Protein AF-A0A7C7QA18-F1 (afdb_monomer)

Nearest PDB structures (foldseek):
  5ksw-assembly1_A  TM=9.368E-01  e=7.292E-09  Lactococcus lactis
  1ep3-assembly1_A  TM=9.349E-01  e=1.316E-08  Lactococcus lactis
  5ue9-assembly1_A  TM=9.342E-01  e=1.826E-08  Lactococcus lactis subsp. lactis
  1ep2-assembly1_A-2  TM=9.343E-01  e=4.572E-08  Lactococcus lactis
  4evz-assembly1_A  TM=7.979E-01  e=6.613E-05  synthetic construct

Sequence (121 aa):
MVRLPLAWADALCEGAVKAGADALTVAAPPRGTVWHAPGGRFVTGRLYGPFVLPQAARALRRVAELVPVPLIGCGGIHSVEDALAFLRAGAVAVQVSGALWRDPACLARIARRLSPTPEPE

Structure (mmCIF, N/CA/C/O backbone):
data_AF-A0A7C7QA18-F1
#
_entry.id   AF-A0A7C7QA18-F1
#
loop_
_atom_si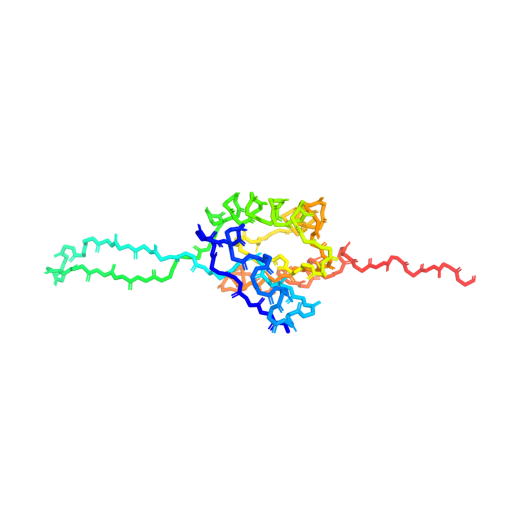te.group_PDB
_atom_site.id
_atom_site.type_symbol
_atom_site.label_atom_id
_atom_site.label_alt_id
_atom_site.label_comp_id
_atom_site.label_asym_id
_atom_site.label_entity_id
_atom_site.label_seq_id
_atom_site.pdbx_PDB_ins_code
_atom_site.Cartn_x
_atom_site.Cartn_y
_atom_site.Cartn_z
_atom_site.occupancy
_atom_site.B_iso_or_equiv
_atom_site.auth_seq_id
_atom_site.auth_comp_id
_atom_site.auth_asym_id
_atom_site.auth_atom_id
_atom_site.pdbx_PDB_model_num
ATOM 1 N N . MET A 1 1 ? -7.481 -10.264 8.389 1.00 88.69 1 MET A N 1
ATOM 2 C CA . MET A 1 1 ? -6.883 -9.187 7.551 1.00 88.69 1 MET A CA 1
ATOM 3 C C . MET A 1 1 ? -6.961 -9.548 6.067 1.00 88.69 1 MET A C 1
ATOM 5 O O . MET A 1 1 ? -6.542 -10.641 5.707 1.00 88.69 1 MET A O 1
ATOM 9 N N . VAL A 1 2 ? -7.459 -8.647 5.210 1.00 97.06 2 VAL A N 1
ATOM 10 C CA . VAL A 1 2 ? -7.623 -8.860 3.751 1.00 97.06 2 VAL A CA 1
ATOM 11 C C . VAL A 1 2 ? -6.876 -7.788 2.953 1.00 97.06 2 VAL A C 1
ATOM 13 O O . VAL A 1 2 ? -6.817 -6.634 3.365 1.00 97.06 2 VAL A O 1
ATOM 16 N N . ARG A 1 3 ? -6.309 -8.136 1.791 1.00 97.94 3 ARG A N 1
ATOM 17 C CA . ARG A 1 3 ? -5.688 -7.170 0.869 1.00 97.94 3 ARG A CA 1
ATOM 18 C C . ARG A 1 3 ? -6.606 -6.873 -0.310 1.00 97.94 3 ARG A C 1
ATOM 20 O O . ARG A 1 3 ? -6.924 -7.777 -1.077 1.00 97.94 3 ARG A O 1
ATOM 27 N N . LEU A 1 4 ? -6.965 -5.606 -0.484 1.00 98.06 4 LEU A N 1
ATOM 28 C CA . LEU A 1 4 ? -7.884 -5.179 -1.534 1.00 98.06 4 LEU A CA 1
ATOM 29 C C . LEU A 1 4 ? -7.159 -4.905 -2.862 1.00 98.06 4 LEU A C 1
ATOM 31 O O . LEU A 1 4 ? -6.033 -4.396 -2.853 1.00 98.06 4 LEU A O 1
ATOM 35 N N . PRO A 1 5 ? -7.770 -5.216 -4.017 1.00 97.25 5 PRO A N 1
ATOM 36 C CA . PRO A 1 5 ? -7.258 -4.807 -5.323 1.00 97.25 5 PRO A CA 1
ATOM 37 C C . PRO A 1 5 ? -7.370 -3.288 -5.500 1.00 97.25 5 PRO A C 1
ATOM 39 O O . PRO A 1 5 ? -8.409 -2.713 -5.195 1.00 97.25 5 PRO A O 1
ATOM 42 N N . LEU A 1 6 ? -6.329 -2.639 -6.036 1.00 96.69 6 LEU A N 1
ATOM 43 C CA . LEU A 1 6 ? -6.281 -1.172 -6.145 1.00 96.69 6 LEU A CA 1
ATOM 44 C C . LEU A 1 6 ? -7.481 -0.569 -6.889 1.00 96.69 6 LEU A C 1
ATOM 46 O O . LEU A 1 6 ? -8.016 0.442 -6.453 1.00 96.69 6 LEU A O 1
ATOM 50 N N . ALA A 1 7 ? -7.910 -1.203 -7.982 1.00 94.62 7 ALA A N 1
ATOM 51 C CA . ALA A 1 7 ? -8.978 -0.693 -8.841 1.00 94.62 7 ALA A CA 1
ATOM 52 C C . ALA A 1 7 ? -10.380 -0.735 -8.205 1.00 94.62 7 ALA A C 1
ATOM 54 O O . ALA A 1 7 ? -11.263 -0.027 -8.671 1.00 94.62 7 ALA A O 1
ATOM 55 N N . TRP A 1 8 ? -10.585 -1.563 -7.175 1.00 96.06 8 TRP A N 1
ATOM 56 C CA . TRP A 1 8 ? -11.905 -1.803 -6.573 1.00 96.06 8 TRP A CA 1
ATOM 57 C C . TRP A 1 8 ? -11.859 -1.744 -5.044 1.00 96.06 8 TRP A C 1
ATOM 59 O O . TRP A 1 8 ? -12.674 -2.371 -4.368 1.00 96.06 8 TRP A O 1
ATOM 69 N N . ALA A 1 9 ? -10.861 -1.061 -4.478 1.00 97.50 9 ALA A N 1
ATOM 70 C CA . ALA A 1 9 ? -10.656 -1.051 -3.036 1.00 97.50 9 ALA A CA 1
ATOM 71 C C . ALA A 1 9 ? -11.833 -0.393 -2.301 1.00 97.50 9 ALA A C 1
ATOM 73 O O . ALA A 1 9 ? -12.322 -0.934 -1.316 1.00 97.50 9 ALA A O 1
ATOM 74 N N . ASP A 1 10 ? -12.331 0.727 -2.812 1.00 96.38 10 ASP A N 1
ATOM 75 C CA . ASP A 1 10 ? -13.517 1.411 -2.300 1.00 96.38 10 ASP A CA 1
ATOM 76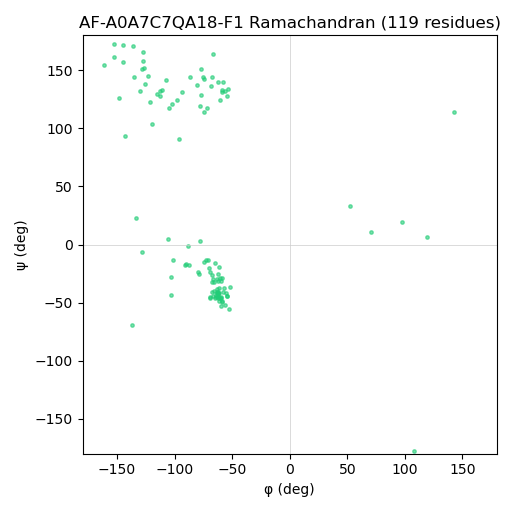 C C . ASP A 1 10 ? -14.785 0.558 -2.447 1.00 96.38 10 ASP A C 1
ATOM 78 O O . ASP A 1 10 ? -15.523 0.395 -1.481 1.00 96.38 10 ASP A O 1
ATOM 82 N N . ALA A 1 11 ? -14.996 -0.069 -3.605 1.00 97.56 11 ALA A N 1
ATOM 83 C CA . ALA A 1 11 ? -16.182 -0.890 -3.856 1.00 97.56 11 ALA A CA 1
ATOM 84 C C . ALA A 1 11 ? -16.247 -2.175 -3.005 1.00 97.56 11 ALA A C 1
ATOM 86 O O . ALA A 1 11 ? -17.333 -2.666 -2.707 1.00 97.56 11 ALA A O 1
ATOM 87 N N . LEU A 1 12 ? -15.097 -2.743 -2.623 1.00 98.06 12 LEU A N 1
ATOM 88 C CA . LEU A 1 12 ? -15.029 -4.031 -1.919 1.00 98.06 12 LEU A CA 1
ATOM 89 C C . LEU A 1 12 ? -14.803 -3.907 -0.407 1.00 98.06 12 LEU A C 1
ATOM 91 O O . LEU A 1 12 ? -14.957 -4.904 0.301 1.00 98.06 12 LEU A O 1
ATOM 95 N N . CYS A 1 13 ? -14.425 -2.729 0.104 1.00 98.31 13 CYS A N 1
ATOM 96 C CA . CYS A 1 13 ? -13.992 -2.584 1.496 1.00 98.31 13 CYS A CA 1
ATOM 97 C C . CYS A 1 13 ? -15.079 -2.958 2.513 1.00 98.31 13 CYS A C 1
ATOM 99 O O . CYS A 1 13 ? -14.820 -3.775 3.395 1.00 98.31 13 CYS A O 1
ATOM 101 N N . GLU A 1 14 ? -16.303 -2.449 2.364 1.00 98.44 14 GLU A N 1
ATOM 102 C CA . GLU A 1 14 ? -17.401 -2.787 3.274 1.00 98.44 14 GLU A CA 1
ATOM 103 C C . GLU A 1 14 ? -17.759 -4.272 3.225 1.00 98.44 14 GLU A C 1
ATOM 105 O O . GLU A 1 14 ? -18.021 -4.878 4.261 1.00 98.44 14 GLU A O 1
ATOM 110 N N . GLY A 1 15 ? -17.774 -4.864 2.026 1.00 98.38 15 GLY A N 1
ATOM 111 C CA . GLY A 1 15 ? -18.060 -6.286 1.850 1.00 98.38 15 GLY A CA 1
ATOM 112 C C . GLY A 1 15 ? -17.026 -7.158 2.560 1.00 98.38 15 GLY A C 1
ATOM 113 O O . GLY A 1 15 ? -17.391 -8.105 3.250 1.00 98.38 15 GLY A O 1
ATOM 114 N N . ALA A 1 16 ? -15.744 -6.792 2.463 1.00 98.06 16 ALA A N 1
ATOM 115 C CA . ALA A 1 16 ? -14.672 -7.478 3.175 1.00 98.06 16 ALA A CA 1
ATOM 116 C C . ALA A 1 16 ? -14.837 -7.378 4.702 1.00 98.06 16 ALA A C 1
ATOM 118 O O . ALA A 1 16 ? -14.679 -8.381 5.394 1.00 98.06 16 ALA A O 1
ATOM 119 N N . VAL A 1 17 ? -15.196 -6.201 5.228 1.00 98.50 17 VAL A N 1
ATOM 120 C CA . VAL A 1 17 ? -15.451 -6.012 6.668 1.00 98.50 17 VAL A CA 1
ATOM 121 C C . VAL A 1 17 ? -16.669 -6.815 7.127 1.00 98.50 17 VAL A C 1
ATOM 123 O O . VAL A 1 17 ? -16.578 -7.537 8.114 1.00 98.50 17 VAL A O 1
ATOM 126 N N . LYS A 1 18 ? -17.782 -6.771 6.382 1.00 98.44 18 LYS A N 1
ATOM 127 C CA . LYS A 1 18 ? -19.000 -7.558 6.665 1.00 98.44 18 LYS A CA 1
ATOM 128 C C . LYS A 1 18 ? -18.732 -9.068 6.655 1.00 98.44 18 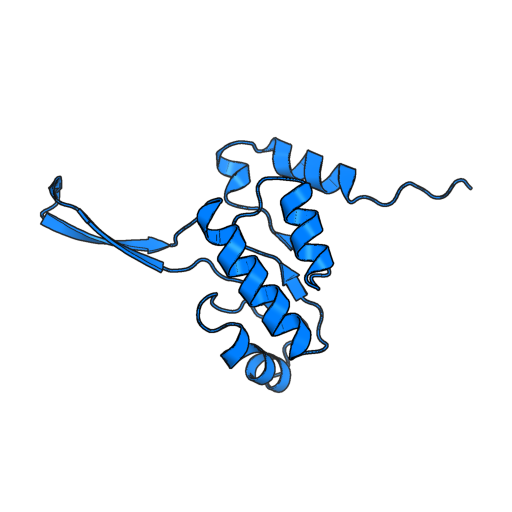LYS A C 1
ATOM 130 O O . LYS A 1 18 ? -19.362 -9.800 7.408 1.00 98.44 18 LYS A O 1
ATOM 135 N N . ALA A 1 19 ? -17.778 -9.523 5.845 1.00 98.31 19 ALA A N 1
ATOM 136 C CA . ALA A 1 19 ? -17.319 -10.910 5.813 1.00 98.31 19 ALA A CA 1
ATOM 137 C C . ALA A 1 19 ? -16.354 -11.282 6.962 1.00 98.31 19 ALA A C 1
ATOM 139 O O . ALA A 1 19 ? -15.857 -12.406 6.990 1.00 98.31 19 ALA A O 1
ATOM 140 N N . GLY A 1 20 ? -16.077 -10.365 7.896 1.00 98.12 20 GLY A N 1
ATOM 141 C CA . GLY A 1 20 ? -15.250 -10.611 9.080 1.00 98.12 20 GLY A CA 1
ATOM 142 C C . GLY A 1 20 ? -13.790 -10.172 8.953 1.00 98.12 20 GLY A C 1
ATOM 143 O O . GLY A 1 20 ? -12.941 -10.667 9.687 1.00 98.12 20 GLY A O 1
ATOM 144 N N . ALA A 1 21 ? -13.438 -9.280 8.020 1.00 98.12 21 ALA A N 1
ATOM 145 C CA . ALA A 1 21 ? -12.079 -8.742 7.973 1.00 98.12 21 ALA A CA 1
ATOM 146 C C . ALA A 1 21 ? -11.831 -7.718 9.097 1.00 98.12 21 ALA A C 1
ATOM 148 O O . ALA A 1 21 ? -12.339 -6.602 9.038 1.00 98.12 21 ALA A O 1
ATOM 149 N N . ASP A 1 22 ? -10.946 -8.050 10.043 1.00 98.25 22 ASP A N 1
ATOM 150 C CA . ASP A 1 22 ? -10.577 -7.150 11.156 1.00 98.25 22 ASP A CA 1
ATOM 151 C C . ASP A 1 22 ? -9.665 -5.979 10.750 1.00 98.25 22 ASP A C 1
ATOM 153 O O . ASP A 1 22 ? -9.465 -5.041 11.513 1.00 98.25 22 ASP A O 1
ATOM 157 N N . ALA A 1 23 ? -9.056 -6.051 9.563 1.00 98.44 23 ALA A N 1
ATOM 158 C CA . ALA A 1 23 ? -8.154 -5.036 9.017 1.00 98.44 23 ALA A CA 1
ATOM 159 C C . ALA A 1 23 ? -8.010 -5.196 7.499 1.00 98.44 23 ALA A C 1
ATOM 161 O O . ALA A 1 23 ? -8.118 -6.316 6.970 1.00 98.44 23 ALA A O 1
ATOM 162 N N . LEU A 1 24 ? -7.688 -4.102 6.803 1.00 98.62 24 LEU A N 1
ATOM 163 C CA . LEU A 1 24 ? -7.549 -4.076 5.344 1.00 98.62 24 LEU A CA 1
ATOM 164 C C . LEU A 1 24 ? -6.188 -3.532 4.910 1.00 98.62 24 LEU A C 1
ATOM 166 O O . LEU A 1 24 ? -5.711 -2.524 5.415 1.00 98.62 24 LEU A O 1
ATOM 170 N N . THR A 1 25 ? -5.571 -4.162 3.912 1.00 98.56 25 THR A N 1
ATOM 171 C CA . THR A 1 25 ? -4.420 -3.593 3.199 1.00 98.56 25 THR A CA 1
ATOM 172 C C . THR A 1 25 ? -4.881 -2.943 1.896 1.00 98.56 25 THR A C 1
ATOM 174 O O . THR A 1 25 ? -5.455 -3.623 1.041 1.00 98.56 25 THR A O 1
ATOM 177 N N . VAL A 1 26 ? -4.566 -1.661 1.709 1.00 97.88 26 VAL A N 1
ATOM 178 C CA . VAL A 1 26 ? -4.896 -0.863 0.518 1.00 97.88 26 VAL A CA 1
ATOM 179 C C . VAL A 1 26 ? -3.590 -0.377 -0.128 1.00 97.88 26 VAL A C 1
ATOM 181 O O . VAL A 1 26 ? -2.951 0.529 0.395 1.00 97.88 26 VAL A O 1
ATOM 184 N N . ALA A 1 27 ? -3.110 -0.958 -1.232 1.00 94.94 27 ALA A N 1
ATOM 185 C CA . ALA A 1 27 ? -3.741 -1.986 -2.064 1.00 94.94 27 ALA A CA 1
ATOM 186 C C . ALA A 1 27 ? -2.751 -3.008 -2.661 1.00 94.94 27 ALA A C 1
ATOM 188 O O . ALA A 1 27 ? -1.527 -2.881 -2.574 1.00 94.94 27 ALA A O 1
ATOM 189 N N . ALA A 1 28 ? -3.293 -4.063 -3.274 1.00 96.25 28 ALA A N 1
ATOM 190 C CA . ALA A 1 28 ? -2.552 -4.941 -4.174 1.00 96.25 28 ALA A CA 1
ATOM 191 C C . ALA A 1 28 ? -2.170 -4.187 -5.465 1.00 96.25 28 ALA A C 1
ATOM 193 O O . ALA A 1 28 ? -2.974 -3.394 -5.961 1.00 96.25 28 ALA A O 1
ATOM 194 N N . PRO A 1 29 ? -0.983 -4.452 -6.044 1.00 94.56 29 PRO A N 1
ATOM 195 C CA . PRO A 1 29 ? -0.4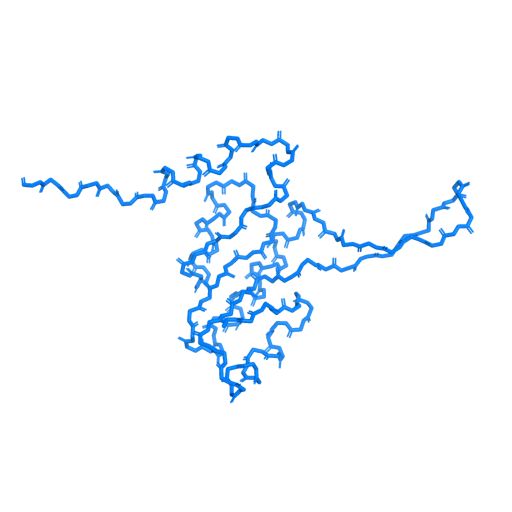95 -3.723 -7.212 1.00 94.56 29 PRO A CA 1
ATOM 196 C C . PRO A 1 29 ? -1.416 -3.920 -8.427 1.00 94.56 29 PRO A C 1
ATOM 198 O O . PRO A 1 29 ? -1.871 -5.053 -8.658 1.00 94.56 29 PRO A O 1
ATOM 201 N N . PRO A 1 30 ? -1.665 -2.855 -9.215 1.00 95.06 30 PRO A N 1
ATOM 202 C CA . PRO A 1 30 ? -2.489 -2.936 -10.412 1.00 95.06 30 PRO A CA 1
ATOM 203 C C . PRO A 1 30 ? -1.805 -3.790 -11.481 1.00 95.06 30 PRO A C 1
ATOM 205 O O . PRO A 1 30 ? -0.607 -4.080 -11.412 1.00 95.06 30 PRO A O 1
ATOM 208 N N . ARG A 1 31 ? -2.580 -4.210 -12.481 1.00 94.56 31 ARG A N 1
ATOM 209 C CA . ARG A 1 31 ? -2.066 -4.930 -13.646 1.00 94.56 31 ARG A CA 1
ATOM 210 C C . ARG A 1 31 ? -2.095 -4.035 -14.873 1.00 94.56 31 ARG A C 1
ATOM 212 O O . ARG A 1 31 ? -3.035 -3.271 -15.055 1.00 94.56 31 ARG A O 1
ATOM 219 N N . GLY A 1 32 ? -1.063 -4.163 -15.694 1.00 94.75 32 GLY A N 1
ATOM 220 C CA . GLY A 1 32 ? -0.968 -3.530 -17.001 1.00 94.75 32 GLY A CA 1
ATOM 221 C C . GLY A 1 32 ? -0.648 -4.568 -18.068 1.00 94.75 32 GLY A C 1
ATOM 222 O O . GLY A 1 32 ? -0.101 -5.632 -17.762 1.00 94.75 32 GLY A O 1
ATOM 223 N N . THR A 1 33 ? -0.981 -4.236 -19.311 1.00 96.75 33 THR A N 1
ATOM 224 C CA . THR A 1 33 ? -0.680 -5.051 -20.488 1.00 96.75 33 THR A CA 1
ATOM 225 C C . THR A 1 33 ? -0.034 -4.167 -21.542 1.00 96.75 33 THR A C 1
ATOM 227 O O . THR A 1 33 ? -0.535 -3.081 -21.824 1.00 96.75 33 THR A O 1
ATOM 230 N N . VAL A 1 34 ? 1.073 -4.628 -22.117 1.00 96.56 34 VAL A N 1
ATOM 231 C CA . VAL A 1 34 ? 1.800 -3.926 -23.182 1.00 96.56 34 VAL A CA 1
ATOM 232 C C . VAL A 1 34 ? 2.028 -4.855 -24.366 1.00 96.56 34 VAL A C 1
ATOM 234 O O . VAL A 1 34 ? 2.145 -6.071 -24.197 1.00 96.56 34 VAL A O 1
ATOM 237 N N . TRP A 1 35 ? 2.105 -4.290 -25.569 1.00 97.75 35 TRP A N 1
ATOM 238 C CA . TRP A 1 35 ? 2.571 -5.019 -26.744 1.00 97.75 35 TRP A CA 1
ATOM 239 C C . TRP A 1 35 ? 4.098 -5.118 -26.711 1.00 97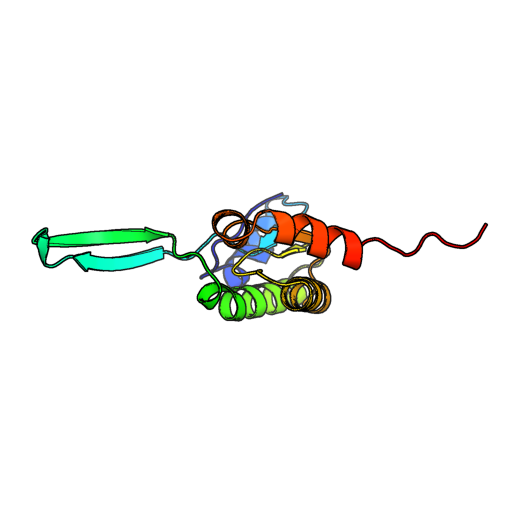.75 35 TRP A C 1
ATOM 241 O O . TRP A 1 35 ? 4.795 -4.105 -26.712 1.00 97.75 35 TRP A O 1
ATOM 251 N N . HIS A 1 36 ? 4.627 -6.338 -26.678 1.00 96.69 36 HIS A N 1
ATOM 252 C CA . HIS A 1 36 ? 6.059 -6.596 -26.745 1.00 96.69 36 HIS A CA 1
ATOM 253 C C . HIS A 1 36 ? 6.447 -6.918 -28.191 1.00 96.69 36 HIS A C 1
ATOM 255 O O . HIS A 1 36 ? 6.429 -8.079 -28.609 1.00 96.69 36 HIS A O 1
ATOM 261 N N . ALA A 1 37 ? 6.807 -5.874 -28.946 1.00 97.38 37 ALA A N 1
ATOM 262 C CA . ALA A 1 37 ? 7.120 -5.974 -30.371 1.00 97.38 37 ALA A CA 1
ATOM 263 C C . ALA A 1 37 ? 8.213 -7.011 -30.709 1.00 97.38 37 ALA A C 1
ATOM 265 O O . ALA A 1 37 ? 7.961 -7.818 -31.603 1.00 97.38 37 ALA A O 1
ATOM 266 N N . PRO A 1 38 ? 9.352 -7.106 -29.983 1.00 96.75 38 PRO A N 1
ATOM 267 C CA . PRO A 1 38 ? 10.390 -8.093 -30.307 1.00 96.75 38 PRO A CA 1
ATOM 268 C C . PRO A 1 38 ? 9.925 -9.549 -30.187 1.00 96.75 38 PRO A C 1
ATOM 270 O O . PRO A 1 38 ? 10.483 -10.435 -30.820 1.00 96.75 38 PRO A O 1
ATOM 273 N N . GLY A 1 39 ? 8.913 -9.807 -29.355 1.00 95.25 39 GLY A N 1
ATOM 274 C CA . GLY A 1 39 ? 8.360 -11.146 -29.145 1.00 95.25 39 GLY A CA 1
ATOM 275 C C . GLY A 1 39 ? 7.005 -11.368 -29.807 1.00 95.25 39 GLY A C 1
ATOM 276 O O . GLY A 1 39 ? 6.402 -12.401 -29.536 1.00 95.25 39 GLY A O 1
ATOM 277 N N . GLY A 1 40 ? 6.497 -10.399 -30.581 1.00 97.81 40 GLY A N 1
ATOM 278 C CA . GLY A 1 40 ? 5.211 -10.490 -31.278 1.00 97.81 40 GLY A CA 1
ATOM 279 C C . GLY A 1 40 ? 4.024 -10.872 -30.386 1.00 97.81 40 GLY A C 1
ATOM 280 O O . GLY A 1 40 ? 3.138 -11.595 -30.835 1.00 97.81 40 GLY A O 1
ATOM 281 N N . ARG A 1 41 ? 4.019 -10.461 -29.110 1.00 98.00 41 ARG A N 1
ATOM 282 C CA . ARG A 1 41 ? 3.004 -10.887 -28.132 1.00 98.00 41 ARG A CA 1
ATOM 283 C C . ARG A 1 41 ? 2.639 -9.792 -27.144 1.00 98.00 41 ARG A C 1
ATOM 285 O O . ARG A 1 41 ? 3.450 -8.918 -26.840 1.00 98.00 41 ARG A O 1
ATOM 292 N N . PHE A 1 42 ? 1.453 -9.898 -26.554 1.00 98.38 42 PHE A N 1
ATOM 293 C CA . PHE A 1 42 ? 1.115 -9.128 -25.361 1.00 98.38 42 PHE A CA 1
ATOM 294 C C . PHE A 1 42 ? 1.826 -9.687 -24.126 1.00 98.38 42 PHE A C 1
ATOM 296 O O . PHE A 1 42 ? 1.966 -10.900 -23.963 1.00 98.38 42 PHE A O 1
ATOM 303 N N . VAL A 1 43 ? 2.262 -8.792 -23.243 1.00 97.44 43 VAL A N 1
ATOM 304 C CA . VAL A 1 43 ? 2.818 -9.130 -21.931 1.00 97.44 43 VAL A CA 1
ATOM 305 C C . VAL A 1 43 ? 1.972 -8.447 -20.870 1.00 97.44 43 VAL A C 1
ATOM 307 O O . VAL A 1 43 ? 1.828 -7.225 -20.874 1.00 97.44 43 VAL A O 1
ATOM 310 N N . THR A 1 44 ? 1.427 -9.245 -19.955 1.00 97.19 44 THR A N 1
ATOM 311 C CA . THR A 1 44 ? 0.616 -8.775 -18.829 1.00 97.19 44 THR A CA 1
ATOM 312 C C . THR A 1 44 ? 1.357 -9.019 -17.527 1.00 97.19 44 THR A C 1
ATOM 314 O O . THR A 1 44 ? 1.846 -10.118 -17.270 1.00 97.19 44 THR A O 1
ATOM 317 N N . GLY A 1 45 ? 1.414 -7.997 -16.679 1.00 95.12 45 GLY A N 1
ATOM 318 C CA . GLY A 1 45 ? 2.158 -8.051 -15.429 1.00 95.12 45 GLY A CA 1
ATOM 319 C C . GLY A 1 45 ? 1.595 -7.124 -14.367 1.00 95.12 45 GLY A C 1
ATOM 320 O O . GLY A 1 45 ? 0.688 -6.328 -14.611 1.00 95.12 45 GLY A O 1
ATOM 321 N N . ARG A 1 46 ? 2.134 -7.251 -13.154 1.00 94.31 46 ARG A N 1
ATOM 322 C CA . ARG A 1 46 ? 1.868 -6.311 -12.063 1.00 94.31 46 ARG A CA 1
ATOM 323 C C . ARG A 1 46 ? 2.751 -5.080 -12.237 1.00 94.31 46 ARG A C 1
ATOM 325 O O . ARG A 1 46 ? 3.931 -5.210 -12.550 1.00 94.31 46 ARG A O 1
ATOM 332 N N . LEU A 1 47 ? 2.175 -3.905 -12.016 1.00 93.31 47 LEU A N 1
ATOM 333 C CA . LEU A 1 47 ? 2.893 -2.640 -12.055 1.00 93.31 47 LEU A CA 1
ATOM 334 C C . LEU A 1 47 ? 3.351 -2.273 -10.644 1.00 93.31 47 LEU A C 1
ATOM 336 O O . LEU A 1 47 ? 2.570 -2.297 -9.691 1.00 93.31 47 LEU A O 1
ATOM 340 N N . TYR A 1 48 ? 4.625 -1.918 -10.531 1.00 92.75 48 TYR A N 1
ATOM 341 C CA . TYR A 1 48 ? 5.258 -1.469 -9.298 1.00 92.75 48 TYR A CA 1
ATOM 342 C C . TYR A 1 48 ? 5.964 -0.138 -9.541 1.00 92.75 48 TYR A C 1
ATOM 344 O O . TYR A 1 48 ? 6.210 0.254 -10.680 1.00 92.75 48 TYR A O 1
ATOM 352 N N . GLY A 1 49 ? 6.327 0.534 -8.454 1.00 92.00 49 GLY A N 1
ATOM 353 C CA . GLY A 1 49 ? 7.115 1.760 -8.500 1.00 92.00 49 GLY A CA 1
ATOM 354 C C . GLY A 1 49 ? 6.316 3.022 -8.164 1.00 92.00 49 GLY A C 1
ATOM 355 O O . GLY A 1 49 ? 5.135 2.937 -7.810 1.00 92.00 49 GLY A O 1
AT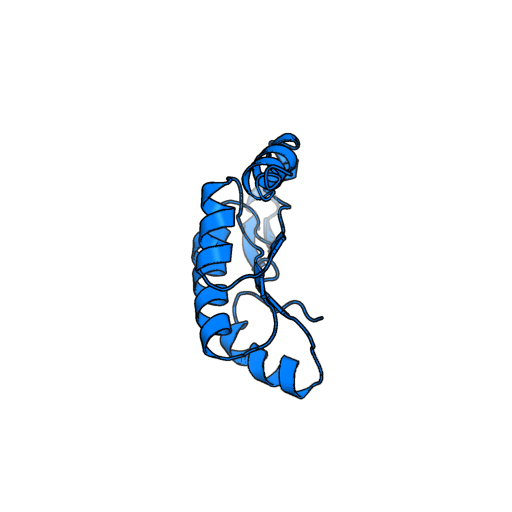OM 356 N N . PRO A 1 50 ? 6.970 4.194 -8.238 1.00 93.75 50 PRO A N 1
ATOM 357 C CA . PRO A 1 50 ? 6.428 5.460 -7.738 1.00 93.75 50 PRO A CA 1
ATOM 358 C C . PRO A 1 50 ? 5.118 5.889 -8.407 1.00 93.75 50 PRO A C 1
ATOM 360 O O . PRO A 1 50 ? 4.271 6.495 -7.765 1.00 93.75 50 PRO A O 1
ATOM 363 N N . PHE A 1 51 ? 4.887 5.508 -9.667 1.00 93.88 51 PHE A N 1
ATOM 364 C CA . PHE A 1 51 ? 3.656 5.854 -10.390 1.00 93.88 51 PHE A CA 1
ATOM 365 C C . PHE A 1 51 ? 2.382 5.220 -9.803 1.00 93.88 51 PHE A C 1
ATOM 367 O O . PHE A 1 51 ? 1.276 5.671 -10.099 1.00 93.88 51 PHE A O 1
ATOM 374 N N . VAL A 1 52 ? 2.519 4.200 -8.946 1.00 96.12 52 VAL A N 1
ATOM 375 C CA . VAL A 1 52 ? 1.391 3.601 -8.212 1.00 96.12 52 VAL A CA 1
ATOM 376 C C . VAL A 1 52 ? 1.001 4.441 -6.986 1.00 96.12 52 VAL A C 1
ATOM 378 O O . VAL A 1 52 ? -0.149 4.377 -6.556 1.00 96.12 52 VAL A O 1
ATOM 381 N N . LEU A 1 53 ? 1.919 5.257 -6.449 1.00 97.19 53 LEU A N 1
ATOM 382 C CA . LEU A 1 53 ? 1.734 6.037 -5.219 1.00 97.19 53 LEU A CA 1
ATOM 383 C C . LEU A 1 53 ? 0.458 6.901 -5.219 1.00 97.19 53 LEU A C 1
ATOM 385 O O . LEU A 1 53 ? -0.356 6.713 -4.314 1.00 97.19 53 LEU A O 1
ATOM 389 N N . PRO A 1 54 ? 0.213 7.798 -6.201 1.00 97.12 54 PRO A N 1
ATOM 390 C CA . PRO A 1 54 ? -0.967 8.665 -6.159 1.00 97.12 54 PRO A CA 1
ATOM 391 C C . PRO A 1 54 ? -2.283 7.883 -6.274 1.00 97.12 54 PRO A C 1
ATOM 393 O O . PRO A 1 54 ? -3.282 8.257 -5.662 1.00 97.12 54 PRO A O 1
ATOM 396 N N . GLN A 1 55 ? -2.288 6.767 -7.011 1.00 97.44 55 GLN A N 1
ATOM 397 C CA . GLN A 1 55 ? -3.469 5.910 -7.132 1.00 97.44 55 GLN A CA 1
ATOM 398 C C . GLN A 1 55 ? -3.765 5.194 -5.810 1.00 97.44 55 GLN A C 1
ATOM 400 O O . GLN A 1 55 ? -4.907 5.186 -5.352 1.00 97.44 55 GLN A O 1
ATOM 405 N N . ALA A 1 56 ? -2.735 4.629 -5.174 1.00 97.75 56 ALA A N 1
ATOM 406 C CA . ALA A 1 56 ? -2.861 3.945 -3.891 1.00 97.75 56 ALA A CA 1
ATOM 407 C C . ALA A 1 56 ? -3.245 4.904 -2.754 1.00 97.75 56 ALA A C 1
ATOM 409 O O . ALA A 1 56 ? -4.118 4.564 -1.960 1.00 97.75 56 ALA A O 1
ATOM 410 N N . ALA A 1 57 ? -2.681 6.116 -2.718 1.00 97.94 57 ALA A N 1
ATOM 411 C CA . ALA A 1 57 ? -3.053 7.145 -1.748 1.00 97.94 57 ALA A CA 1
ATOM 412 C C . ALA A 1 57 ? -4.522 7.577 -1.899 1.00 97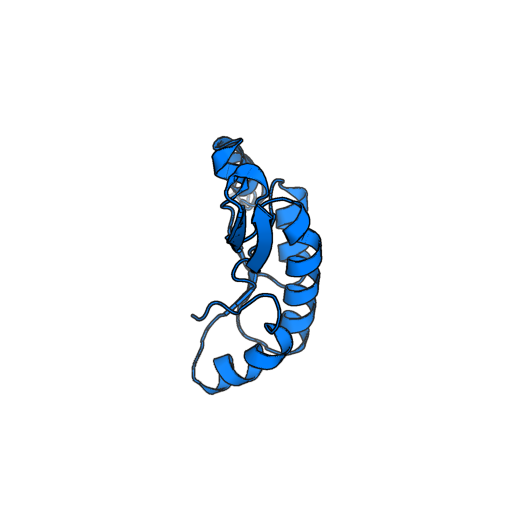.94 57 ALA A C 1
ATOM 414 O O . ALA A 1 57 ? -5.247 7.649 -0.907 1.00 97.94 57 ALA A O 1
ATOM 415 N N . ARG A 1 58 ? -4.989 7.798 -3.140 1.00 97.88 58 ARG A N 1
ATOM 416 C CA . ARG A 1 58 ? -6.402 8.100 -3.429 1.00 97.88 58 ARG A CA 1
ATOM 417 C C . ARG A 1 58 ? -7.324 6.980 -2.944 1.00 97.88 58 ARG A C 1
ATOM 419 O O . ARG A 1 58 ? -8.317 7.260 -2.278 1.00 97.88 58 ARG A O 1
ATOM 426 N N . ALA A 1 59 ? -7.001 5.729 -3.274 1.00 98.25 59 ALA A N 1
ATOM 427 C CA . ALA A 1 59 ? -7.796 4.573 -2.866 1.00 98.25 59 ALA A CA 1
ATOM 428 C C . ALA A 1 59 ? -7.834 4.422 -1.338 1.00 98.25 59 ALA A C 1
ATOM 430 O O . ALA A 1 59 ? -8.906 4.248 -0.768 1.00 98.25 59 ALA A O 1
ATOM 431 N N . LEU A 1 60 ? -6.684 4.552 -0.670 1.00 98.56 60 LEU A N 1
ATOM 432 C CA . LEU A 1 60 ? -6.581 4.494 0.788 1.00 98.56 60 LEU A CA 1
ATOM 433 C C . LEU A 1 60 ? -7.444 5.566 1.456 1.00 98.56 60 LEU A C 1
ATOM 435 O O . LEU A 1 60 ? -8.230 5.234 2.338 1.00 98.56 60 LEU A O 1
ATOM 439 N N . ARG A 1 61 ? -7.334 6.825 1.012 1.00 98.19 61 ARG A N 1
ATOM 440 C CA . ARG A 1 61 ? -8.131 7.928 1.559 1.00 98.19 61 ARG A CA 1
ATOM 441 C C . ARG A 1 61 ? -9.626 7.661 1.417 1.00 98.19 61 ARG A C 1
ATOM 443 O O . ARG A 1 61 ? -10.373 7.903 2.357 1.00 98.19 61 ARG A O 1
ATOM 450 N N . ARG A 1 62 ? -10.049 7.119 0.270 1.00 98.31 62 ARG A N 1
ATOM 451 C CA . ARG A 1 62 ? -11.454 6.778 0.045 1.00 98.31 62 ARG A CA 1
ATOM 452 C C . ARG A 1 62 ? -11.924 5.646 0.955 1.00 98.31 62 ARG A C 1
ATOM 454 O O . ARG A 1 62 ? -12.987 5.758 1.545 1.00 98.31 62 ARG A O 1
ATOM 461 N N . VAL A 1 63 ? -11.134 4.584 1.105 1.00 98.56 63 VAL A N 1
ATOM 462 C CA . VAL A 1 63 ? -11.468 3.466 2.004 1.00 98.56 63 VAL A CA 1
ATOM 463 C C . VAL A 1 63 ? -11.529 3.927 3.465 1.00 98.56 63 VAL A C 1
ATOM 465 O O . VAL A 1 63 ? -12.432 3.517 4.186 1.00 98.56 63 VAL A O 1
ATOM 468 N N . ALA A 1 64 ? -10.640 4.830 3.886 1.00 98.38 64 ALA A N 1
ATOM 469 C CA . ALA A 1 64 ? -10.634 5.401 5.236 1.00 98.38 64 ALA A CA 1
ATOM 470 C C . ALA A 1 64 ? -11.907 6.190 5.590 1.00 98.38 64 ALA A C 1
ATOM 472 O O . ALA A 1 64 ? -12.178 6.408 6.766 1.00 98.38 64 ALA A O 1
ATOM 473 N N . GLU A 1 65 ? -12.686 6.625 4.597 1.00 98.12 65 GLU A N 1
ATOM 474 C CA . GLU A 1 65 ? -13.985 7.286 4.797 1.00 98.12 65 GLU A CA 1
ATOM 475 C C . GLU A 1 65 ? -15.149 6.296 4.901 1.00 98.12 65 GLU A C 1
ATOM 477 O O . GLU A 1 65 ? -16.224 6.672 5.357 1.00 98.12 65 GLU A O 1
ATOM 482 N N . LEU A 1 66 ? -14.956 5.052 4.453 1.00 98.31 66 LEU A N 1
ATOM 483 C CA . LEU A 1 66 ? -16.026 4.068 4.283 1.00 98.31 66 LEU A CA 1
ATOM 484 C C . LEU A 1 66 ? -16.053 3.013 5.388 1.00 98.31 66 LEU A C 1
ATOM 486 O O . LEU A 1 66 ? -17.108 2.451 5.670 1.00 98.31 66 LEU A O 1
ATOM 490 N N . VAL A 1 67 ? -14.908 2.714 6.007 1.00 98.00 67 VAL A N 1
ATOM 491 C CA . VAL A 1 67 ? -14.814 1.651 7.014 1.00 98.00 67 VAL A CA 1
ATOM 492 C C . VAL A 1 67 ? -14.011 2.082 8.243 1.00 98.00 67 VAL A C 1
ATOM 494 O O . VAL A 1 67 ? -13.010 2.782 8.104 1.00 98.00 67 VAL A O 1
ATOM 497 N N . PRO A 1 68 ? -14.399 1.628 9.450 1.00 96.69 68 PRO A N 1
ATOM 498 C CA . PRO A 1 68 ? -13.720 1.995 10.694 1.00 96.69 68 PRO A CA 1
ATOM 499 C C . PRO A 1 68 ? -12.556 1.060 11.065 1.00 96.69 68 PRO A C 1
ATOM 501 O O . PRO A 1 68 ? -11.925 1.250 12.101 1.00 96.69 68 PRO A O 1
ATOM 504 N N . VAL A 1 69 ? -12.289 0.015 10.272 1.00 98.38 69 VAL A N 1
ATOM 505 C CA . VAL A 1 69 ? -11.244 -0.972 10.588 1.00 98.38 69 VAL A CA 1
ATOM 506 C C . VAL A 1 69 ? -9.840 -0.430 10.286 1.00 98.38 69 VAL A C 1
ATOM 508 O O . VAL A 1 69 ? -9.679 0.360 9.353 1.00 98.38 69 VAL A O 1
ATOM 511 N N . PRO A 1 70 ? -8.796 -0.882 11.006 1.00 98.62 70 PRO A N 1
ATOM 512 C CA . PRO A 1 70 ? -7.418 -0.489 10.736 1.00 98.62 70 PRO A CA 1
ATOM 513 C C . PRO A 1 70 ? -6.986 -0.728 9.282 1.00 98.62 70 PRO A C 1
ATOM 515 O O . PRO A 1 70 ? -7.192 -1.809 8.715 1.00 98.62 70 PRO A O 1
ATOM 518 N N . LEU A 1 71 ? -6.331 0.279 8.696 1.00 98.75 71 LEU A N 1
ATOM 519 C CA . LEU A 1 71 ? -5.859 0.253 7.312 1.00 98.75 71 LEU A CA 1
ATOM 520 C C . LEU A 1 71 ? -4.333 0.196 7.231 1.00 98.75 71 LEU A C 1
ATOM 522 O O . LEU A 1 71 ? -3.627 0.988 7.854 1.00 98.75 71 LEU A O 1
ATOM 526 N N . ILE A 1 72 ? -3.819 -0.706 6.400 1.00 98.69 72 ILE A N 1
ATOM 527 C CA . ILE A 1 72 ? -2.403 -0.797 6.051 1.00 98.69 72 ILE A CA 1
ATOM 528 C C . ILE A 1 72 ? -2.211 -0.240 4.641 1.00 98.69 72 ILE A C 1
ATOM 530 O O . ILE A 1 72 ? -2.718 -0.783 3.659 1.00 98.69 72 ILE A O 1
ATOM 534 N N . GLY A 1 73 ? -1.442 0.834 4.538 1.00 98.06 73 GLY A N 1
ATOM 535 C CA . GLY A 1 73 ? -1.115 1.507 3.294 1.00 98.06 73 GLY A CA 1
ATOM 536 C C . GLY A 1 73 ? -0.051 0.781 2.469 1.00 98.06 73 GLY A C 1
ATOM 537 O O . GLY A 1 73 ? 1.019 0.458 2.975 1.00 98.06 73 GLY A O 1
ATOM 538 N N . CYS A 1 74 ? -0.296 0.532 1.185 1.00 97.69 74 CYS A N 1
ATOM 539 C CA . CYS A 1 74 ? 0.649 -0.141 0.296 1.00 97.69 74 CYS A CA 1
ATOM 540 C C . CYS A 1 74 ? 0.522 0.346 -1.151 1.00 97.69 74 CYS A C 1
ATOM 542 O O . CYS A 1 74 ? -0.535 0.223 -1.768 1.00 97.69 74 CYS A O 1
ATOM 544 N N . GLY A 1 75 ? 1.639 0.781 -1.734 1.00 96.62 75 GLY A N 1
ATOM 545 C CA . GLY A 1 75 ? 1.741 1.062 -3.165 1.00 96.62 75 GLY A CA 1
ATOM 546 C C . GLY A 1 75 ? 2.617 2.272 -3.445 1.00 96.62 75 GLY A C 1
ATOM 547 O O . GLY A 1 75 ? 2.264 3.384 -3.087 1.00 96.62 75 GLY A O 1
ATOM 548 N N . GLY A 1 76 ? 3.761 2.058 -4.095 1.00 96.06 76 GLY A N 1
ATOM 549 C CA . GLY A 1 76 ? 4.601 3.152 -4.592 1.00 96.06 76 GLY A CA 1
ATOM 550 C C . GLY A 1 76 ? 5.344 3.984 -3.540 1.00 96.06 76 GLY A C 1
ATOM 551 O O . GLY A 1 76 ? 5.934 4.985 -3.921 1.00 96.06 76 GLY A O 1
ATOM 552 N N . ILE A 1 77 ? 5.384 3.573 -2.271 1.00 97.44 77 ILE A N 1
ATOM 553 C CA . ILE A 1 77 ? 6.106 4.267 -1.187 1.00 97.44 77 ILE A CA 1
ATOM 554 C C . ILE A 1 77 ? 7.621 4.084 -1.362 1.00 97.44 77 ILE A C 1
ATOM 556 O O . ILE A 1 77 ? 8.102 2.949 -1.329 1.00 97.44 77 ILE A O 1
ATOM 560 N N . HIS A 1 78 ? 8.357 5.184 -1.559 1.00 96.19 78 HIS A N 1
ATOM 561 C CA . HIS A 1 78 ? 9.818 5.189 -1.746 1.00 96.19 78 HIS A CA 1
ATOM 562 C C . HIS A 1 78 ? 10.559 6.158 -0.814 1.00 96.19 78 HIS A C 1
ATOM 564 O O . HIS A 1 78 ? 11.791 6.143 -0.788 1.00 96.19 78 HIS A O 1
ATOM 570 N N . SER A 1 79 ? 9.836 6.970 -0.045 1.00 96.00 79 SER A N 1
ATOM 571 C CA . SER A 1 79 ? 10.395 7.954 0.880 1.00 96.00 79 SER A CA 1
ATOM 572 C C . SER A 1 79 ? 9.674 7.961 2.232 1.00 96.00 79 SER A C 1
ATOM 574 O O . SER A 1 79 ? 8.635 7.323 2.423 1.00 96.00 79 SER A 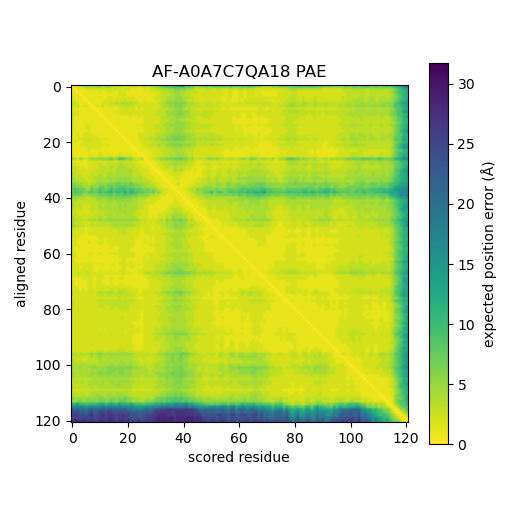O 1
ATOM 576 N N . VAL A 1 80 ? 10.247 8.698 3.184 1.00 97.00 80 VAL A N 1
ATOM 577 C CA . VAL A 1 80 ? 9.614 8.995 4.476 1.00 97.00 80 VAL A CA 1
ATOM 578 C C . VAL A 1 80 ? 8.335 9.799 4.255 1.00 97.00 80 VAL A C 1
ATOM 580 O O . VAL A 1 80 ? 7.318 9.543 4.895 1.00 97.00 80 VAL A O 1
ATOM 583 N N . GLU A 1 81 ? 8.383 10.764 3.346 1.00 97.38 81 GLU A N 1
ATOM 584 C CA . GLU A 1 81 ? 7.297 11.683 3.034 1.00 97.38 81 GLU A CA 1
ATOM 585 C C . GLU A 1 81 ? 6.093 10.924 2.470 1.00 97.38 81 GLU A C 1
ATOM 587 O O . GLU A 1 81 ? 4.965 11.159 2.904 1.00 97.38 81 GLU A O 1
ATOM 592 N N . ASP A 1 82 ? 6.340 9.948 1.591 1.00 97.56 82 ASP A N 1
ATOM 593 C CA . ASP A 1 82 ? 5.314 9.041 1.071 1.00 97.56 82 ASP A CA 1
ATOM 594 C C . ASP A 1 82 ? 4.648 8.246 2.202 1.00 97.56 82 ASP A C 1
ATOM 596 O O . ASP A 1 82 ? 3.422 8.145 2.268 1.00 97.56 82 ASP A O 1
ATOM 600 N N . ALA A 1 83 ? 5.450 7.689 3.117 1.00 97.75 83 ALA A N 1
ATOM 601 C CA . ALA A 1 83 ? 4.939 6.926 4.250 1.00 97.75 83 ALA A CA 1
ATOM 602 C C . ALA A 1 83 ? 4.070 7.803 5.165 1.00 97.75 83 ALA A C 1
ATOM 604 O O . ALA A 1 83 ? 2.951 7.421 5.508 1.00 97.75 83 ALA A O 1
ATOM 605 N N . LEU A 1 84 ? 4.539 9.010 5.498 1.00 97.38 84 LEU A N 1
ATOM 606 C CA . LEU A 1 84 ? 3.779 9.987 6.279 1.00 97.38 84 LEU A CA 1
ATOM 607 C C . LEU A 1 84 ? 2.484 10.408 5.574 1.00 97.38 84 LEU A C 1
ATOM 609 O O . LEU A 1 84 ? 1.467 10.593 6.239 1.00 97.38 84 LEU A O 1
ATOM 613 N N . ALA A 1 85 ? 2.491 10.555 4.248 1.00 97.50 85 ALA A N 1
ATOM 614 C CA . ALA A 1 85 ? 1.287 10.865 3.484 1.00 97.50 85 ALA A CA 1
ATOM 615 C C . ALA A 1 85 ? 0.235 9.751 3.605 1.00 97.50 85 ALA A C 1
ATOM 617 O O . ALA A 1 85 ? -0.944 10.045 3.793 1.00 97.50 85 ALA A O 1
ATOM 618 N N . PHE A 1 86 ? 0.648 8.482 3.573 1.00 98.38 86 PHE A N 1
ATOM 619 C CA . PHE A 1 86 ? -0.262 7.349 3.766 1.00 98.38 86 PHE A CA 1
ATOM 620 C C . PHE A 1 86 ? -0.812 7.287 5.194 1.00 98.38 86 PHE A C 1
ATOM 622 O O . PHE A 1 86 ? -2.008 7.057 5.372 1.00 98.38 86 PHE A O 1
ATOM 629 N N . LEU A 1 87 ? 0.018 7.556 6.205 1.00 97.75 87 LEU A N 1
ATOM 630 C CA . LEU A 1 87 ? -0.455 7.644 7.590 1.00 97.75 87 LEU A CA 1
ATOM 631 C C . LEU A 1 87 ? -1.496 8.765 7.750 1.00 97.75 87 LEU A C 1
ATOM 633 O O . LEU A 1 87 ? -2.586 8.534 8.265 1.00 97.75 87 LEU A O 1
ATOM 637 N N . ARG A 1 88 ? -1.225 9.957 7.198 1.00 97.12 88 ARG A N 1
ATOM 638 C CA . ARG A 1 88 ? -2.187 11.078 7.178 1.00 97.12 88 ARG A CA 1
ATOM 639 C C . ARG A 1 88 ? -3.459 10.771 6.387 1.00 97.12 88 ARG A C 1
ATOM 641 O O . ARG A 1 88 ? -4.513 11.310 6.706 1.00 97.12 88 ARG A O 1
ATOM 648 N N . ALA A 1 89 ? -3.383 9.916 5.368 1.00 97.50 89 ALA A N 1
ATOM 649 C CA . ALA A 1 89 ? -4.549 9.493 4.596 1.00 97.50 89 ALA A CA 1
ATOM 650 C C . ALA A 1 89 ? -5.490 8.560 5.384 1.00 97.50 89 ALA A C 1
ATOM 652 O O . ALA A 1 89 ? -6.634 8.379 4.960 1.00 97.50 89 ALA A O 1
ATOM 653 N N . GLY A 1 90 ? -5.046 8.019 6.525 1.00 97.19 90 GLY A N 1
ATOM 654 C CA . GLY A 1 90 ? -5.835 7.159 7.411 1.00 97.19 90 GLY A CA 1
ATOM 655 C C . GLY A 1 90 ? -5.257 5.756 7.606 1.00 97.19 90 GLY A C 1
ATOM 656 O O . GLY A 1 90 ? -5.908 4.919 8.225 1.00 97.19 90 GLY A O 1
ATOM 657 N N . ALA A 1 91 ? -4.060 5.464 7.084 1.00 98.31 91 ALA A N 1
ATOM 658 C CA . ALA A 1 91 ? -3.387 4.213 7.415 1.00 98.31 91 ALA A CA 1
ATOM 659 C C . ALA A 1 91 ? -2.791 4.255 8.829 1.00 98.31 91 ALA A C 1
ATOM 661 O O . ALA A 1 91 ? -2.240 5.264 9.255 1.00 98.31 91 ALA A O 1
ATOM 662 N N . VAL A 1 92 ? -2.825 3.117 9.520 1.00 97.88 92 VAL A N 1
ATOM 663 C CA . VAL A 1 92 ? -2.135 2.919 10.807 1.00 97.88 92 VAL A CA 1
ATOM 664 C C . VAL A 1 92 ? -0.722 2.358 10.626 1.00 97.88 92 VAL A C 1
ATOM 666 O O . VAL A 1 92 ? 0.101 2.424 11.531 1.00 97.88 92 VAL A O 1
ATOM 669 N N . ALA A 1 93 ? -0.431 1.796 9.451 1.00 97.38 93 ALA A N 1
ATOM 670 C CA . ALA A 1 93 ? 0.868 1.240 9.089 1.00 97.38 93 ALA A CA 1
ATOM 671 C C . ALA A 1 93 ? 1.078 1.307 7.573 1.00 97.38 93 ALA A C 1
ATOM 673 O O . ALA A 1 93 ? 0.118 1.410 6.808 1.00 97.38 93 ALA A O 1
ATOM 674 N N . VAL A 1 94 ? 2.328 1.195 7.120 1.00 97.69 94 VAL A N 1
ATOM 675 C CA . VAL A 1 94 ? 2.673 1.174 5.692 1.00 97.69 94 VAL A CA 1
ATOM 676 C C . VAL A 1 94 ? 3.516 -0.043 5.319 1.00 97.69 94 VAL A C 1
ATOM 678 O O . VAL A 1 94 ? 4.269 -0.567 6.134 1.00 97.69 94 VAL A O 1
ATOM 681 N N . GLN A 1 95 ? 3.412 -0.481 4.066 1.00 96.94 95 GLN A N 1
ATOM 682 C CA . GLN A 1 95 ? 4.231 -1.543 3.489 1.00 96.94 95 GLN A CA 1
ATOM 683 C C . GLN A 1 95 ? 5.106 -1.001 2.362 1.00 96.94 95 GLN A C 1
ATOM 685 O O . GLN A 1 95 ? 4.626 -0.380 1.410 1.00 96.94 95 GLN A O 1
ATOM 690 N N . VAL A 1 96 ? 6.397 -1.310 2.447 1.00 95.75 96 VAL A N 1
ATOM 691 C CA . VAL A 1 96 ? 7.420 -0.912 1.479 1.00 95.75 96 VAL A CA 1
ATOM 692 C C . VAL A 1 96 ? 7.927 -2.170 0.778 1.00 95.75 96 VAL A C 1
ATOM 694 O O . VAL A 1 96 ? 8.287 -3.143 1.432 1.00 95.75 96 VAL A O 1
ATOM 697 N N . SER A 1 97 ? 7.921 -2.174 -0.556 1.00 92.81 97 SER A N 1
ATOM 698 C CA . SER A 1 97 ? 8.384 -3.320 -1.358 1.00 92.81 97 SER A CA 1
ATOM 699 C C . SER A 1 97 ? 9.238 -2.877 -2.541 1.00 92.81 97 SER A C 1
ATOM 701 O O . SER A 1 97 ? 10.445 -3.078 -2.524 1.00 92.81 97 SER A O 1
ATOM 703 N N . GLY A 1 98 ? 8.641 -2.224 -3.544 1.00 91.94 98 GLY A N 1
ATOM 704 C CA . GLY A 1 98 ? 9.322 -1.779 -4.770 1.00 91.94 98 GLY A CA 1
ATOM 705 C C . GLY A 1 98 ? 10.591 -0.954 -4.521 1.00 91.94 98 GLY A C 1
ATOM 706 O O . GLY A 1 98 ? 11.586 -1.143 -5.214 1.00 91.94 98 GLY A O 1
ATOM 707 N N . ALA A 1 99 ? 10.596 -0.118 -3.479 1.00 94.00 99 ALA A N 1
ATOM 708 C CA . ALA A 1 99 ? 11.760 0.679 -3.106 1.00 94.00 99 ALA A CA 1
ATOM 709 C C . ALA A 1 99 ? 12.979 -0.168 -2.702 1.00 94.00 99 ALA A C 1
ATOM 711 O O . ALA A 1 99 ? 14.105 0.231 -2.984 1.00 94.00 99 ALA A O 1
ATOM 712 N N . LEU A 1 100 ? 12.764 -1.351 -2.114 1.00 94.06 100 LEU A N 1
ATOM 713 C CA . LEU A 1 100 ? 13.836 -2.214 -1.599 1.00 94.06 100 LEU A CA 1
ATOM 714 C C . LEU A 1 100 ? 14.714 -2.796 -2.708 1.00 94.06 100 LEU A C 1
ATOM 716 O O . LEU A 1 100 ? 15.882 -3.074 -2.477 1.00 94.06 100 LEU A O 1
ATOM 720 N N . TRP A 1 101 ? 14.167 -2.945 -3.916 1.00 92.88 101 TRP A N 1
ATOM 721 C CA . TRP A 1 101 ? 14.907 -3.442 -5.078 1.00 92.88 101 TRP A CA 1
ATOM 722 C C . TRP A 1 101 ? 15.962 -2.445 -5.567 1.00 92.88 101 TRP A C 1
ATOM 724 O O . TRP A 1 101 ? 16.912 -2.837 -6.235 1.00 92.88 101 TRP A O 1
ATOM 734 N N . ARG A 1 102 ? 15.780 -1.155 -5.257 1.00 92.12 102 ARG A N 1
ATOM 735 C CA . ARG A 1 102 ? 16.709 -0.076 -5.616 1.00 92.12 102 ARG A CA 1
ATOM 736 C C . ARG A 1 102 ? 17.557 0.360 -4.427 1.00 92.12 102 ARG A C 1
ATOM 738 O O . ARG A 1 102 ? 18.745 0.601 -4.586 1.00 92.12 102 ARG A O 1
ATOM 745 N N . ASP A 1 103 ? 16.932 0.506 -3.264 1.00 94.31 103 ASP A N 1
ATOM 746 C CA . ASP A 1 103 ? 17.560 1.000 -2.045 1.00 94.31 103 ASP A CA 1
ATOM 747 C C . ASP A 1 103 ? 17.012 0.249 -0.817 1.00 94.31 103 ASP A C 1
ATOM 749 O O . ASP A 1 103 ? 15.998 0.650 -0.232 1.00 94.31 103 ASP A O 1
ATOM 753 N N . PRO A 1 104 ? 17.688 -0.833 -0.392 1.00 94.38 104 PRO A N 1
ATOM 754 C CA . PRO A 1 104 ? 17.321 -1.576 0.812 1.00 94.38 104 PRO A CA 1
ATOM 755 C C . PRO A 1 104 ? 17.332 -0.725 2.093 1.00 94.38 104 PRO A C 1
ATOM 757 O O . PRO A 1 104 ? 16.552 -0.984 3.012 1.00 94.38 104 PRO A O 1
ATOM 760 N N . ALA A 1 105 ? 18.165 0.323 2.164 1.00 95.94 105 ALA A N 1
ATOM 761 C CA . ALA A 1 105 ? 18.266 1.192 3.338 1.00 95.94 105 ALA A CA 1
ATOM 762 C C . ALA A 1 105 ? 17.052 2.126 3.497 1.00 95.94 105 ALA A C 1
ATOM 764 O O . ALA A 1 105 ? 16.855 2.701 4.574 1.00 95.94 105 ALA A O 1
ATOM 765 N N . CYS A 1 106 ? 16.210 2.252 2.464 1.00 95.19 106 CYS A N 1
ATOM 766 C CA . CYS A 1 106 ? 14.971 3.025 2.511 1.00 95.19 106 CYS A CA 1
ATOM 767 C C . CYS A 1 106 ? 14.064 2.596 3.671 1.00 95.19 106 CYS A C 1
ATOM 769 O O . CYS A 1 106 ? 13.598 3.452 4.427 1.00 95.19 106 CYS A O 1
ATOM 771 N N . LEU A 1 107 ? 13.899 1.287 3.893 1.00 94.81 107 LEU A N 1
ATOM 772 C CA . LEU A 1 107 ? 13.069 0.780 4.988 1.00 94.81 107 LEU A CA 1
ATOM 773 C C . LEU A 1 107 ? 13.575 1.250 6.354 1.00 94.81 107 LEU A C 1
ATOM 775 O O . LEU A 1 107 ? 12.791 1.720 7.172 1.00 94.81 107 LEU A O 1
ATOM 779 N N . ALA A 1 108 ? 14.888 1.181 6.583 1.00 95.38 108 ALA A N 1
ATOM 780 C CA . ALA A 1 108 ? 15.492 1.599 7.843 1.00 95.38 108 ALA A CA 1
ATOM 781 C C . ALA A 1 108 ? 15.399 3.117 8.067 1.00 95.38 108 ALA A C 1
ATOM 783 O O . ALA A 1 108 ? 15.317 3.563 9.211 1.00 95.38 108 ALA A O 1
ATOM 784 N N . ARG A 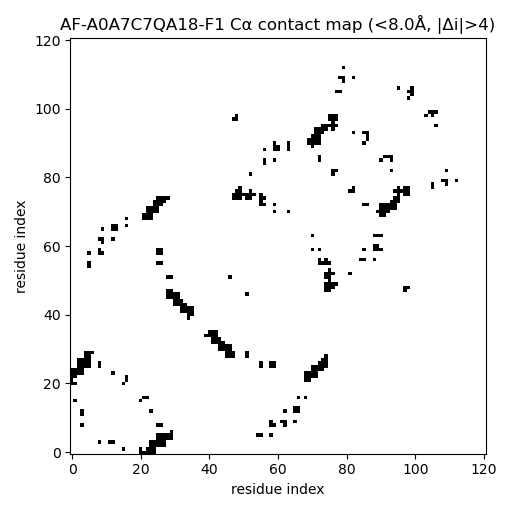1 109 ? 15.434 3.935 7.004 1.00 95.75 109 ARG A N 1
ATOM 785 C CA . ARG A 1 109 ? 15.197 5.386 7.116 1.00 95.75 109 ARG A CA 1
ATOM 786 C C . ARG A 1 109 ? 13.742 5.687 7.469 1.00 95.75 109 ARG A C 1
ATOM 788 O O . ARG A 1 109 ? 13.508 6.477 8.378 1.00 95.75 109 ARG A O 1
ATOM 795 N N . ILE A 1 110 ? 12.792 5.025 6.802 1.00 96.12 110 ILE A N 1
ATOM 796 C CA . ILE A 1 110 ? 11.358 5.157 7.095 1.00 96.12 110 ILE A CA 1
ATOM 797 C C . ILE A 1 110 ? 11.079 4.742 8.540 1.00 96.12 110 ILE A C 1
ATOM 799 O O . ILE A 1 110 ? 10.534 5.535 9.298 1.00 96.12 110 ILE A O 1
ATOM 803 N N . ALA A 1 111 ? 11.521 3.549 8.944 1.00 94.94 111 ALA A N 1
ATOM 804 C CA . ALA A 1 111 ? 11.306 3.035 10.292 1.00 94.94 111 ALA A CA 1
ATOM 805 C C . ALA A 1 111 ? 11.856 3.991 11.360 1.00 94.94 111 ALA A C 1
ATOM 807 O O . ALA A 1 111 ? 11.098 4.429 12.215 1.00 94.94 111 ALA A O 1
ATOM 808 N N . ARG A 1 112 ? 13.129 4.408 11.256 1.00 95.50 112 ARG A N 1
ATOM 809 C CA . ARG A 1 112 ? 13.746 5.338 12.220 1.00 95.50 112 ARG A CA 1
ATOM 810 C C . ARG A 1 112 ? 12.996 6.657 12.356 1.00 95.50 112 ARG A C 1
ATOM 812 O O . ARG A 1 112 ? 12.932 7.204 13.447 1.00 95.50 112 ARG A O 1
ATOM 819 N N . ARG A 1 113 ? 12.458 7.187 11.257 1.00 94.31 113 ARG A N 1
ATOM 820 C CA . ARG A 1 113 ? 11.754 8.472 11.274 1.00 94.31 113 ARG A CA 1
ATOM 821 C C . ARG A 1 113 ? 10.322 8.373 11.806 1.00 94.31 113 ARG A C 1
ATOM 823 O O . ARG A 1 113 ? 9.794 9.388 12.264 1.00 94.31 113 ARG A O 1
ATOM 830 N N . LEU A 1 114 ? 9.708 7.195 11.701 1.00 91.75 114 LEU A N 1
ATOM 831 C CA . LEU A 1 114 ? 8.372 6.903 12.220 1.00 91.75 114 LEU A CA 1
ATOM 832 C C . LEU A 1 114 ? 8.390 6.369 13.657 1.00 91.75 114 LEU A C 1
ATOM 834 O O . LEU A 1 114 ? 7.345 6.384 14.302 1.00 91.75 114 LEU A O 1
ATOM 838 N N . SER A 1 115 ? 9.540 5.909 14.157 1.00 87.31 115 SER A N 1
ATOM 839 C CA . SER A 1 115 ? 9.692 5.545 15.562 1.00 87.31 115 SER A CA 1
ATOM 840 C C . SER A 1 115 ? 9.314 6.735 16.451 1.00 87.31 115 SER A C 1
ATOM 842 O O . SER A 1 115 ? 9.785 7.848 16.191 1.00 87.31 115 SER A O 1
ATOM 844 N N . PRO A 1 116 ? 8.488 6.532 17.491 1.00 75.81 116 PRO A N 1
ATOM 845 C CA . PRO A 1 116 ? 8.276 7.566 18.490 1.00 75.81 116 PRO A CA 1
ATOM 846 C C . PRO A 1 116 ? 9.627 7.929 19.117 1.00 75.81 116 PRO A C 1
ATOM 848 O O . PRO A 1 116 ? 10.469 7.054 19.343 1.00 75.81 116 PRO A O 1
ATOM 851 N N . THR A 1 117 ? 9.853 9.218 19.372 1.00 63.66 117 THR A N 1
ATOM 852 C CA . THR A 1 117 ? 10.954 9.635 20.245 1.00 63.66 117 THR A CA 1
ATOM 853 C C . THR A 1 117 ? 10.715 8.963 21.599 1.00 63.66 117 THR A C 1
ATOM 855 O O . THR A 1 117 ? 9.576 9.026 22.067 1.00 63.66 117 THR A O 1
ATOM 858 N N . PRO A 1 118 ? 11.710 8.296 22.213 1.00 57.97 118 PRO A N 1
ATOM 859 C CA . PRO A 1 118 ? 11.534 7.802 23.572 1.00 57.97 118 PRO A CA 1
ATOM 860 C C . PRO A 1 118 ? 11.119 8.987 24.448 1.00 57.97 118 PRO A C 1
ATOM 862 O O . PRO A 1 118 ? 11.747 10.048 24.379 1.00 57.97 118 PRO A O 1
ATOM 865 N N . GLU A 1 119 ? 10.021 8.838 25.190 1.00 50.06 119 GLU A N 1
ATOM 866 C CA . GLU A 1 119 ? 9.678 9.824 26.209 1.00 50.06 119 GLU A CA 1
ATOM 867 C C . GLU A 1 119 ? 10.848 9.876 27.201 1.00 50.06 119 GLU A C 1
ATOM 869 O O . GLU A 1 119 ? 11.375 8.817 27.558 1.00 50.06 119 GLU A O 1
ATOM 874 N N . PRO A 1 120 ? 11.334 11.071 27.576 1.00 58.03 120 PRO A N 1
ATOM 875 C CA . PRO A 1 120 ? 12.304 11.164 28.653 1.00 58.03 120 PRO A CA 1
ATOM 876 C C . PRO A 1 120 ? 11.654 10.595 29.921 1.00 58.03 120 PRO A C 1
ATOM 878 O O . PRO A 1 120 ? 10.563 11.031 30.287 1.00 58.03 120 PRO A O 1
ATOM 881 N N . GLU A 1 121 ? 12.308 9.596 30.521 1.00 54.59 121 GLU A N 1
ATOM 882 C CA . GLU A 1 121 ? 11.972 9.067 31.853 1.00 54.59 121 GLU A CA 1
ATOM 883 C C . GLU A 1 121 ? 11.990 10.166 32.925 1.00 54.59 121 GLU A C 1
ATOM 885 O O . GLU A 1 121 ? 12.861 11.070 32.845 1.00 54.59 121 GLU A O 1
#

pLDDT: mean 94.7, std 8.38, range [50.06, 98.75]

Secondary structure (DSSP, 8-state):
-EEEEGGGHHHHHHHHHHTT-S-EEEEEPPEEEEEEGGGTEEEEEE--SGGGHHHHHHHHHHHHHH--S-EEEESS--SHHHHHHHHHHT-SEEE--GGGGT-THHHHHHHHHHSPPPPP-

Radius of gyration: 16.36 Å; Cα contacts (8 Å, |Δi|>4): 216; chains: 1; bounding box: 37×23×63 Å

Foldseek 3Di:
DEAAALVCLLVCLVVCVVVPDLEYEQHDFDKDWDQDVVVRDIDIDGDAAQVFLVSSLVSLLSSQVVDPHAYEGEGHDQALVSQVSSVVSRHPYYDDDRNCVVPVCRVVRNCVVPDDDPDDD

Mean predicted aligned error: 3.9 Å

Solvent-accessible surface area (backbone atoms only — not comparable to full-atom values): 6742 Å² total; per-residue (Å²): 104,46,74,31,50,49,94,46,29,58,82,42,46,59,60,45,41,76,72,66,34,69,24,40,31,32,28,40,69,49,74,51,73,46,80,39,72,97,72,76,39,78,48,74,47,73,54,78,35,62,86,41,23,67,59,24,45,52,36,36,35,51,34,48,75,70,45,93,55,55,29,34,28,26,44,31,37,69,50,53,67,47,48,51,50,33,40,73,39,52,20,82,44,73,52,76,55,65,35,47,83,80,39,63,64,47,59,59,54,35,50,62,72,68,50,76,76,79,76,84,130